Protein AF-V6JSW1-F1 (afdb_monomer)

Sequence (149 aa):
MPELQFFLLVGFAVLLGALVQSCVGLGQGMVAAPVVIVVEPSLMPGGLLVANALMAMLTVTTDWRHIDWRGLGWALPARVVGSVGGAWVVAVMDPEPLGAAVGVMVLLAVAASLWGDVRVAIRPGTLVTAGTLSGVTGTATTIGGPPMA

Radius of gyration: 15.98 Å; Cα contacts (8 Å, |Δi|>4): 161; chains: 1; bounding box: 42×34×38 Å

Solvent-accessible surface area (backbone atoms only — not comparable to full-atom values): 7929 Å² total; per-residue (Å²): 128,85,53,72,66,54,55,53,52,51,50,47,32,44,50,52,4,47,56,44,20,76,76,72,69,50,16,44,40,73,44,20,43,67,51,38,55,74,75,48,48,86,47,59,46,61,58,56,46,52,52,51,50,52,50,51,52,50,50,46,72,76,45,53,89,77,56,60,60,73,60,44,66,39,19,48,60,27,19,52,55,15,27,52,52,13,48,50,49,59,74,73,47,57,71,68,65,47,51,50,53,51,51,52,51,50,51,51,51,51,56,56,63,71,57,72,81,81,78,74,70,94,42,66,69,49,33,30,55,17,16,23,51,18,13,22,49,17,43,60,66,43,32,74,35,67,65,69,106

Mean predicted aligned error: 5.72 Å

pLDDT: mean 85.91, std 9.37, range [52.03, 95.75]

Secondary structure (DSSP, 8-state):
---HHHHHHHHHHHHHHHHHHHHHS-HIIIIIHHHHHHH-GGGTTHHHHHHHHHHHHHHHHHHGGG--HHHHHHHHHHHHHHHHHHHHHHHHS-HHHHHHHHHHHHHHHHHHHHS--------HHHHHHHHHHHHHHHHHHSSPPGGG-

Foldseek 3Di:
DDDPVLCVQLVVQLVQLLVVCVVPVWRCLVGNVVSCCVRPVVCPPPVLVVSVVVSVVVCCVVPVVVDPVVLCVLQVVLLVQLLVVLVVCVVPDDPVVLVVVLVVVVVVLVVVVVVPDPPDDSDSVQSSVLNNQQNNNCNSSVTRDPSND

Structure (mmCIF, N/CA/C/O backbone):
data_AF-V6JSW1-F1
#
_entry.id   AF-V6JSW1-F1
#
loop_
_atom_site.group_PDB
_atom_site.id
_atom_site.type_symbol
_atom_site.label_atom_id
_atom_site.label_alt_id
_atom_site.label_comp_id
_atom_site.label_asym_id
_atom_site.label_entity_id
_atom_site.label_seq_id
_atom_site.pdbx_PDB_ins_code
_atom_site.Cartn_x
_atom_site.Cartn_y
_atom_site.Cartn_z
_atom_site.occupancy
_atom_site.B_iso_or_equiv
_atom_site.auth_seq_id
_atom_site.auth_comp_id
_atom_site.auth_asym_id
_atom_site.auth_atom_id
_atom_site.pdbx_PDB_model_num
ATOM 1 N N . MET A 1 1 ? -17.382 -8.791 22.053 1.00 52.03 1 MET A N 1
ATOM 2 C CA . MET A 1 1 ? -17.722 -9.345 20.725 1.00 52.03 1 MET A CA 1
ATOM 3 C C . MET A 1 1 ? -18.021 -8.155 19.836 1.00 52.03 1 MET A C 1
ATOM 5 O O . MET A 1 1 ? -18.812 -7.336 20.291 1.00 52.03 1 MET A O 1
ATOM 9 N N . PRO A 1 2 ? -17.376 -7.991 18.670 1.00 71.50 2 PRO A N 1
ATOM 10 C CA . PRO A 1 2 ? -17.703 -6.879 17.783 1.00 71.50 2 PRO A CA 1
ATOM 11 C C . PRO A 1 2 ? -19.177 -6.980 17.381 1.00 71.50 2 PRO A C 1
ATOM 13 O O . PRO A 1 2 ? -19.677 -8.083 17.147 1.00 71.50 2 PRO A O 1
ATOM 16 N N . GLU A 1 3 ? -19.882 -5.853 17.347 1.00 86.00 3 GLU A N 1
ATOM 17 C CA . GLU A 1 3 ? -21.295 -5.835 16.973 1.00 86.00 3 GLU A CA 1
ATOM 18 C C . GLU A 1 3 ? -21.469 -6.218 15.496 1.00 86.00 3 GLU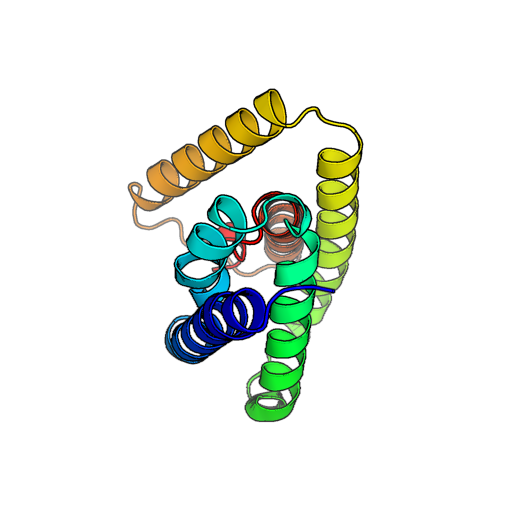 A C 1
ATOM 20 O O . GLU A 1 3 ? -20.609 -5.948 14.662 1.00 86.00 3 GLU A O 1
ATOM 25 N N . LEU A 1 4 ? -22.597 -6.831 15.129 1.00 86.75 4 LEU A N 1
ATOM 26 C CA . LEU A 1 4 ? -22.868 -7.223 13.736 1.00 86.75 4 LEU A CA 1
ATOM 27 C C . LEU A 1 4 ? -22.734 -6.037 12.761 1.00 86.75 4 LEU A C 1
ATOM 29 O O . LEU A 1 4 ? -22.258 -6.196 11.639 1.00 86.75 4 LEU A O 1
ATOM 33 N N . GLN A 1 5 ? -23.111 -4.841 13.215 1.00 86.94 5 GLN A N 1
ATOM 34 C CA . GLN A 1 5 ? -23.004 -3.596 12.454 1.00 86.94 5 GLN A CA 1
ATOM 35 C C . GLN A 1 5 ? -21.558 -3.272 12.067 1.00 86.94 5 GLN A C 1
ATOM 37 O O . GLN A 1 5 ? -21.313 -2.840 10.942 1.00 86.94 5 GLN A O 1
ATOM 42 N N . PHE A 1 6 ? -20.602 -3.547 12.959 1.00 88.56 6 PHE A N 1
ATOM 43 C CA . PHE A 1 6 ? -19.180 -3.355 12.698 1.00 88.56 6 PHE A CA 1
ATOM 44 C C . PHE A 1 6 ? -18.716 -4.217 11.517 1.00 88.56 6 PHE A C 1
ATOM 46 O O . PHE A 1 6 ? -18.121 -3.706 10.567 1.00 88.56 6 PHE A O 1
ATOM 53 N N . PHE A 1 7 ? -19.048 -5.513 11.533 1.00 87.50 7 PHE A N 1
ATOM 54 C CA . PHE A 1 7 ? -18.676 -6.434 10.455 1.00 87.50 7 PHE A CA 1
ATOM 55 C C . PHE A 1 7 ? -19.322 -6.066 9.124 1.00 87.50 7 PHE A C 1
ATOM 57 O O . PHE A 1 7 ? -18.662 -6.141 8.089 1.00 87.50 7 PHE A O 1
ATOM 64 N N . LEU A 1 8 ? -20.592 -5.655 9.143 1.00 92.25 8 LEU A N 1
ATOM 65 C CA . LEU A 1 8 ? -21.289 -5.233 7.932 1.00 92.25 8 LEU A CA 1
ATOM 66 C C . LEU A 1 8 ? -20.649 -3.979 7.338 1.00 92.25 8 LEU A C 1
ATOM 68 O O . LEU A 1 8 ? -20.371 -3.955 6.144 1.00 92.25 8 LEU A O 1
ATOM 72 N N . LEU A 1 9 ? -20.371 -2.964 8.155 1.00 93.06 9 LEU A N 1
ATOM 73 C CA . LEU A 1 9 ? -19.842 -1.691 7.676 1.00 93.06 9 LEU A CA 1
ATOM 74 C C . LEU A 1 9 ? -18.388 -1.812 7.195 1.00 93.06 9 LEU A C 1
ATOM 76 O O . LEU A 1 9 ? -18.083 -1.453 6.056 1.00 93.06 9 LEU A O 1
ATOM 80 N N . VAL A 1 10 ? -17.496 -2.355 8.029 1.00 92.88 10 VAL A N 1
ATOM 81 C CA . VAL A 1 10 ? -16.075 -2.518 7.679 1.00 92.88 10 VAL A CA 1
ATOM 82 C C . VAL A 1 10 ? -15.905 -3.556 6.576 1.00 92.88 10 VAL A C 1
ATOM 84 O O . VAL A 1 10 ? -15.174 -3.316 5.618 1.00 92.88 10 VAL A O 1
ATOM 87 N N . GLY A 1 11 ? -16.613 -4.685 6.661 1.00 92.75 11 GLY A N 1
ATOM 88 C CA . GLY A 1 11 ? -16.569 -5.724 5.635 1.00 92.75 11 GLY A CA 1
ATOM 89 C C . GLY A 1 11 ? -17.045 -5.213 4.278 1.00 92.75 11 GLY A C 1
ATOM 90 O O . GLY A 1 11 ? -16.402 -5.479 3.264 1.00 92.75 11 GLY A O 1
ATOM 91 N N . PHE A 1 12 ? -18.115 -4.414 4.250 1.00 95.44 12 PHE A N 1
ATOM 92 C CA . PHE A 1 12 ? -18.591 -3.790 3.017 1.00 95.44 12 PHE A CA 1
ATOM 93 C C . PHE A 1 12 ? -17.601 -2.756 2.465 1.00 95.44 12 PHE A C 1
ATOM 95 O O . PHE A 1 12 ? -17.345 -2.746 1.263 1.00 95.44 12 PHE A O 1
ATOM 102 N N . ALA A 1 13 ? -16.984 -1.934 3.319 1.00 95.00 13 ALA A N 1
ATOM 103 C CA . ALA A 1 13 ? -15.962 -0.977 2.890 1.00 95.00 13 ALA A CA 1
ATOM 104 C C . ALA A 1 13 ? -14.718 -1.673 2.309 1.00 95.00 13 ALA A C 1
ATOM 106 O O . ALA A 1 13 ? -14.219 -1.267 1.258 1.00 95.00 13 ALA A O 1
ATOM 107 N N . VAL A 1 14 ? -14.253 -2.755 2.943 1.00 94.81 14 VAL A N 1
ATOM 108 C CA . VAL A 1 14 ? -13.152 -3.592 2.437 1.00 94.81 14 VAL A CA 1
ATOM 109 C C . VAL A 1 14 ? -13.538 -4.266 1.121 1.00 94.81 14 VAL A C 1
ATOM 111 O O . VAL A 1 14 ? -12.727 -4.284 0.197 1.00 94.81 14 VAL A O 1
ATOM 114 N N . LEU A 1 15 ? -14.770 -4.765 0.991 1.00 95.00 15 LEU A N 1
ATOM 115 C CA . LEU A 1 15 ? -15.276 -5.351 -0.252 1.00 95.00 15 LEU A CA 1
ATOM 116 C C . LEU A 1 15 ? -15.291 -4.323 -1.392 1.00 95.00 15 LEU A C 1
ATOM 118 O O . LEU A 1 15 ? -14.758 -4.591 -2.467 1.00 95.00 15 LEU A O 1
ATOM 122 N N . LEU A 1 16 ? -15.852 -3.134 -1.159 1.00 95.75 16 LEU A N 1
ATOM 123 C CA . LEU A 1 16 ? -15.851 -2.055 -2.148 1.00 95.75 16 LEU A CA 1
ATOM 124 C C . LEU A 1 16 ? -14.427 -1.616 -2.500 1.00 95.75 16 LEU A C 1
ATOM 126 O O . LEU A 1 16 ? -14.109 -1.453 -3.677 1.00 95.75 16 LEU A O 1
ATOM 130 N N . GLY A 1 17 ? -13.553 -1.481 -1.502 1.00 93.81 17 GLY A N 1
ATOM 131 C CA . GLY A 1 17 ? -12.142 -1.186 -1.722 1.00 93.81 17 GLY A CA 1
ATOM 132 C C . GLY A 1 17 ? -11.455 -2.243 -2.582 1.00 93.81 17 GLY A C 1
ATOM 133 O O . GLY A 1 17 ? -10.662 -1.893 -3.450 1.00 93.81 17 GLY A O 1
ATOM 134 N N . ALA A 1 18 ? -11.788 -3.523 -2.406 1.00 93.38 18 ALA A N 1
ATOM 135 C CA . ALA A 1 18 ? -11.236 -4.616 -3.200 1.00 93.38 18 ALA A CA 1
ATOM 136 C C . ALA A 1 18 ? -11.724 -4.547 -4.651 1.00 93.38 18 ALA A C 1
ATOM 138 O O . ALA A 1 18 ? -10.910 -4.649 -5.564 1.00 93.38 18 ALA A O 1
ATOM 139 N N . LEU A 1 19 ? -13.017 -4.281 -4.865 1.00 93.88 19 LEU A N 1
ATOM 140 C CA . LEU A 1 19 ? -13.588 -4.090 -6.201 1.00 93.88 19 LEU A CA 1
ATOM 141 C C . LEU A 1 19 ? -12.921 -2.920 -6.938 1.00 93.88 19 LEU A C 1
ATOM 143 O O . LEU A 1 19 ? -12.486 -3.071 -8.077 1.00 93.88 19 LEU A O 1
ATOM 147 N N . VAL A 1 20 ? -12.775 -1.769 -6.275 1.00 91.44 20 VAL A N 1
ATOM 148 C CA . VAL A 1 20 ? -12.083 -0.605 -6.855 1.00 91.44 20 VAL A CA 1
ATOM 149 C C . VAL A 1 20 ? -10.607 -0.918 -7.112 1.00 91.44 20 VAL A C 1
ATOM 151 O O . VAL A 1 20 ? -10.056 -0.516 -8.136 1.00 91.44 20 VAL A O 1
ATOM 154 N N . GLN A 1 21 ? -9.962 -1.673 -6.221 1.00 91.06 21 GLN A N 1
ATOM 155 C CA . GLN A 1 21 ? -8.570 -2.086 -6.380 1.00 91.06 21 GLN A CA 1
ATOM 156 C C . GLN A 1 21 ? -8.368 -3.014 -7.572 1.00 91.06 21 GLN A C 1
ATOM 158 O O . GLN A 1 21 ? -7.379 -2.855 -8.276 1.00 91.06 21 GLN A O 1
ATOM 163 N N . SER A 1 22 ? -9.301 -3.921 -7.852 1.00 88.62 22 SER A N 1
ATOM 164 C CA . SER A 1 22 ? -9.246 -4.755 -9.056 1.00 88.62 22 SER A CA 1
ATOM 165 C C . SER A 1 22 ? -9.358 -3.945 -10.350 1.00 88.62 22 SER A C 1
ATOM 167 O O . SER A 1 22 ? -8.815 -4.362 -11.367 1.00 88.62 22 SER A O 1
ATOM 169 N N . CYS A 1 23 ? -10.022 -2.786 -10.321 1.00 88.06 23 CYS A N 1
ATOM 170 C CA . CYS A 1 23 ? -10.181 -1.926 -11.496 1.00 88.06 23 CYS A CA 1
ATOM 171 C C . C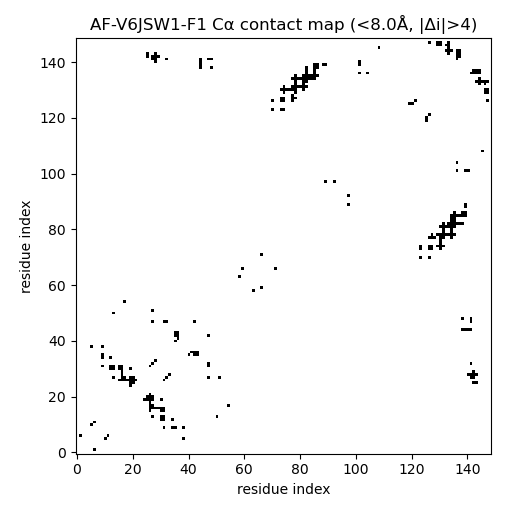YS A 1 23 ? -9.031 -0.921 -11.683 1.00 88.06 23 CYS A C 1
ATOM 173 O O . CYS A 1 23 ? -8.638 -0.656 -12.816 1.00 88.06 23 CYS A O 1
ATOM 175 N N . VAL A 1 24 ? -8.525 -0.324 -10.594 1.00 84.25 24 VAL A N 1
ATOM 176 C CA . VAL A 1 24 ? -7.612 0.845 -10.637 1.00 84.25 24 VAL A CA 1
ATOM 177 C C . VAL A 1 24 ? -6.287 0.603 -9.890 1.00 84.25 24 VAL A C 1
ATOM 179 O O . VAL A 1 24 ? -5.360 1.397 -9.987 1.00 84.25 24 VAL A O 1
ATOM 182 N N . GLY A 1 25 ? -6.166 -0.486 -9.126 1.00 80.31 25 GLY A N 1
ATOM 183 C CA . GLY A 1 25 ? -4.935 -0.887 -8.427 1.00 80.31 25 GLY A CA 1
ATOM 184 C C . GLY A 1 25 ? -4.743 -0.333 -7.006 1.00 80.31 25 GLY A C 1
ATOM 185 O O . GLY A 1 25 ? -3.884 -0.834 -6.284 1.00 80.31 25 GLY A O 1
ATOM 186 N N . LEU A 1 26 ? -5.542 0.651 -6.561 1.00 80.88 26 LEU A N 1
ATOM 187 C CA . LEU A 1 26 ? -5.306 1.412 -5.311 1.00 80.88 26 LEU A CA 1
ATOM 188 C C . LEU A 1 26 ? -6.534 1.507 -4.370 1.00 80.88 26 LEU A C 1
ATOM 190 O O . LEU A 1 26 ? -6.595 2.358 -3.483 1.00 80.88 26 LEU A O 1
ATOM 194 N N . GLY A 1 27 ? -7.541 0.652 -4.555 1.00 84.69 27 GLY A N 1
ATOM 195 C CA . GLY A 1 27 ? -8.869 0.823 -3.950 1.00 84.69 27 GLY A CA 1
ATOM 196 C C . GLY A 1 27 ? -8.965 0.664 -2.427 1.00 84.69 27 GLY A C 1
ATOM 197 O O . GLY A 1 27 ? -9.751 1.386 -1.812 1.00 84.69 27 GLY A O 1
ATOM 198 N N . GLN A 1 28 ? -8.168 -0.198 -1.779 1.00 89.94 28 GLN A N 1
ATOM 199 C CA . GLN A 1 28 ? -8.207 -0.345 -0.310 1.00 89.94 28 GLN A CA 1
ATOM 200 C C . GLN A 1 28 ? -7.843 0.964 0.407 1.00 89.94 28 GLN A C 1
ATOM 202 O O . GLN A 1 28 ? -8.513 1.359 1.361 1.00 89.94 28 GLN A O 1
ATOM 207 N N . GLY A 1 29 ? -6.828 1.673 -0.095 1.00 86.25 29 GLY A N 1
ATOM 208 C CA . GLY A 1 29 ? -6.397 2.958 0.456 1.00 86.25 29 GLY A CA 1
ATOM 209 C C . GLY A 1 29 ? -7.395 4.094 0.215 1.00 86.25 29 GLY A C 1
ATOM 210 O O . GLY A 1 29 ? -7.529 4.980 1.050 1.00 86.25 29 GLY A O 1
ATOM 211 N N . MET A 1 30 ? -8.123 4.062 -0.905 1.00 85.06 30 MET A N 1
ATOM 212 C CA . MET A 1 30 ? -9.089 5.110 -1.261 1.00 85.06 30 MET A CA 1
ATOM 213 C C . MET A 1 30 ? -10.457 4.927 -0.595 1.00 85.06 30 MET A C 1
ATOM 215 O O . MET A 1 30 ? -11.137 5.913 -0.326 1.00 85.06 30 MET A O 1
ATOM 219 N N . VAL A 1 31 ? -10.877 3.679 -0.360 1.00 91.31 31 VAL A N 1
ATOM 220 C CA . VAL A 1 31 ? -12.246 3.357 0.077 1.00 91.31 31 VAL A CA 1
ATOM 221 C C . VAL A 1 31 ? -12.278 2.778 1.486 1.00 91.31 31 VAL A C 1
ATOM 223 O O . VAL A 1 31 ? -13.000 3.282 2.342 1.00 91.31 31 VAL A O 1
ATOM 226 N N . ALA A 1 32 ? -11.506 1.722 1.748 1.00 92.19 32 ALA A N 1
ATOM 227 C CA . ALA A 1 32 ? -11.584 1.003 3.016 1.00 92.19 32 ALA A CA 1
ATOM 228 C C . ALA A 1 32 ? -10.878 1.765 4.148 1.00 92.19 32 ALA A C 1
ATOM 230 O O . ALA A 1 32 ? -11.391 1.820 5.265 1.00 92.19 32 ALA A O 1
ATOM 231 N N . ALA A 1 33 ? -9.741 2.405 3.857 1.00 90.31 33 ALA A N 1
ATOM 232 C CA . ALA A 1 33 ? -8.971 3.138 4.858 1.00 90.31 33 ALA A CA 1
ATOM 233 C C . ALA A 1 33 ? -9.755 4.271 5.556 1.00 90.31 33 ALA A C 1
ATOM 235 O O . ALA A 1 33 ? -9.830 4.248 6.786 1.00 90.31 33 ALA A O 1
ATOM 236 N N . PRO A 1 34 ? -10.428 5.200 4.852 1.00 89.31 34 PRO A N 1
ATOM 237 C CA . PRO A 1 34 ? -11.212 6.251 5.507 1.00 89.31 34 PRO A CA 1
ATOM 238 C C . PRO A 1 34 ? -12.321 5.724 6.428 1.00 89.31 34 PRO A C 1
ATOM 240 O O . PRO A 1 34 ? -12.626 6.342 7.443 1.00 89.31 34 PRO A O 1
ATOM 243 N N . VAL A 1 35 ? -12.920 4.576 6.101 1.00 92.62 35 VAL A N 1
ATOM 244 C CA . VAL A 1 35 ? -13.965 3.972 6.938 1.00 92.62 35 VAL A CA 1
ATOM 245 C C . VAL A 1 35 ? -13.353 3.334 8.183 1.00 92.62 35 VAL A C 1
ATOM 247 O O . VAL A 1 35 ? -13.811 3.587 9.294 1.00 92.62 35 VAL A O 1
ATOM 250 N N . VAL A 1 36 ? -12.293 2.539 8.016 1.00 91.50 36 VAL A N 1
ATOM 251 C CA . VAL A 1 36 ? -11.654 1.821 9.129 1.00 91.50 36 VAL A CA 1
ATOM 252 C C . VAL A 1 36 ? -11.048 2.788 10.148 1.00 91.50 36 VAL A C 1
ATOM 254 O O . VAL A 1 36 ? -11.218 2.563 11.340 1.00 91.50 36 VAL A O 1
ATOM 257 N N . ILE A 1 37 ? -10.414 3.887 9.714 1.00 88.94 37 ILE A N 1
ATOM 258 C CA . ILE A 1 37 ? -9.792 4.851 10.641 1.00 88.94 37 ILE A CA 1
ATOM 259 C C . ILE A 1 37 ? -10.831 5.566 11.515 1.00 88.94 37 ILE A C 1
ATOM 261 O O . ILE A 1 37 ? -10.537 5.899 12.656 1.00 88.94 37 ILE A O 1
ATOM 265 N N . VAL A 1 38 ? -12.047 5.793 11.003 1.00 89.50 38 VAL A N 1
ATOM 266 C CA . VAL A 1 38 ? -13.130 6.450 11.754 1.00 89.50 38 VAL A CA 1
ATOM 267 C C . VAL A 1 38 ? -13.819 5.476 12.707 1.00 89.50 38 VAL A C 1
ATOM 269 O O . VAL A 1 38 ? -14.222 5.866 13.799 1.00 89.50 38 VAL A O 1
ATOM 272 N N . VAL A 1 39 ? -13.982 4.221 12.287 1.00 91.38 39 VAL A N 1
ATOM 273 C CA . VAL A 1 39 ? -14.789 3.230 13.011 1.00 91.38 39 VAL A CA 1
ATOM 274 C C . VAL A 1 39 ? -13.971 2.501 14.068 1.00 91.38 39 VAL A C 1
ATOM 276 O O . VAL A 1 39 ? -14.431 2.351 15.193 1.00 91.38 39 VAL A O 1
ATOM 279 N N . GLU A 1 40 ? -12.778 2.031 13.705 1.00 89.44 40 GLU A N 1
ATOM 280 C CA . GLU A 1 40 ? -11.894 1.278 14.594 1.00 89.44 40 GLU A CA 1
ATOM 281 C C . GLU A 1 40 ? -10.425 1.528 14.200 1.00 89.44 40 GLU A C 1
ATOM 283 O O . GLU A 1 40 ? -9.802 0.710 13.509 1.00 89.44 40 GLU A O 1
ATOM 288 N N . PRO A 1 41 ? -9.851 2.670 14.627 1.00 85.88 41 PRO A N 1
ATOM 289 C CA . PRO A 1 41 ? -8.478 3.039 14.297 1.00 85.88 41 PRO A CA 1
ATOM 290 C C . PRO A 1 41 ? -7.443 2.006 14.762 1.00 85.88 41 PRO A C 1
ATOM 292 O O . PRO A 1 41 ? -6.374 1.912 14.163 1.00 85.88 41 PRO A O 1
ATOM 295 N N . SER A 1 42 ? -7.755 1.201 15.788 1.00 87.12 42 SER A N 1
ATOM 296 C CA . SER A 1 42 ? -6.847 0.171 16.313 1.00 87.12 42 SER A CA 1
ATOM 297 C C . SER A 1 42 ? -6.521 -0.939 15.306 1.00 87.12 42 SER A C 1
ATOM 299 O O . SER A 1 42 ? -5.521 -1.641 15.461 1.00 87.12 42 SER A O 1
ATOM 301 N N . LEU A 1 43 ? -7.323 -1.087 14.245 1.00 87.50 43 LEU A N 1
ATOM 302 C CA . LEU A 1 43 ? -7.056 -2.033 13.160 1.00 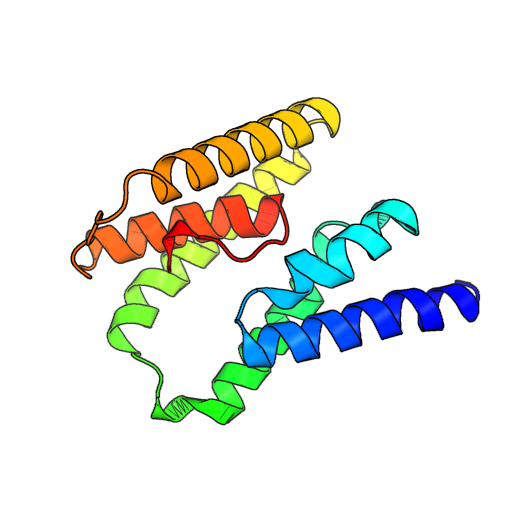87.50 43 LEU A CA 1
ATOM 303 C C . LEU A 1 43 ? -6.031 -1.522 12.147 1.00 87.50 43 LEU A C 1
ATOM 305 O O . LEU A 1 43 ? -5.573 -2.300 11.304 1.00 87.50 43 LEU A O 1
ATOM 309 N N . MET A 1 44 ? -5.669 -0.241 12.187 1.00 86.44 44 MET A N 1
ATOM 310 C CA . MET A 1 44 ? -4.712 0.330 11.251 1.00 86.44 44 MET A CA 1
ATOM 311 C C . MET A 1 44 ? -3.262 0.228 11.732 1.00 86.44 44 MET A C 1
ATOM 313 O O . MET A 1 44 ? -2.995 0.351 12.924 1.00 86.44 44 MET A O 1
ATOM 317 N N . PRO A 1 45 ? -2.300 0.054 10.806 1.00 86.81 45 PRO A N 1
ATOM 318 C CA . PRO A 1 45 ? -2.477 -0.289 9.384 1.00 86.81 45 PRO A CA 1
ATOM 319 C C . PRO A 1 45 ? -2.722 -1.797 9.152 1.00 86.81 45 PRO A C 1
ATOM 321 O O . PRO A 1 45 ? -3.084 -2.222 8.053 1.00 86.81 45 PRO A O 1
ATOM 324 N N . GLY A 1 46 ? -2.520 -2.623 10.185 1.00 89.31 46 GLY A N 1
ATOM 325 C CA . GLY A 1 46 ? -2.384 -4.079 10.080 1.00 89.31 46 GLY A CA 1
ATOM 326 C C . GLY A 1 46 ? -3.540 -4.800 9.380 1.00 89.31 46 GLY A C 1
ATOM 327 O O . GLY A 1 46 ? -3.298 -5.617 8.491 1.00 89.31 46 GLY A O 1
ATOM 328 N N . GLY A 1 47 ? -4.790 -4.487 9.724 1.00 90.81 47 GLY A N 1
ATOM 329 C CA . GLY A 1 47 ? -5.965 -5.158 9.159 1.00 90.81 47 GLY A CA 1
ATOM 330 C C . GLY A 1 47 ? -6.079 -4.977 7.644 1.00 90.81 47 GLY A C 1
ATOM 331 O O . GLY A 1 47 ? -6.329 -5.933 6.908 1.00 90.81 47 GLY A O 1
ATOM 332 N N . LEU A 1 48 ? -5.815 -3.767 7.154 1.00 91.88 48 LEU A N 1
ATOM 333 C CA . LEU A 1 48 ? -5.843 -3.491 5.721 1.00 91.88 48 LEU A CA 1
ATOM 334 C C . LEU A 1 48 ? -4.590 -3.989 4.993 1.00 91.88 48 LEU A C 1
ATOM 336 O O . LEU A 1 48 ? -4.677 -4.343 3.818 1.00 91.88 48 LEU A O 1
ATOM 340 N N . LEU A 1 49 ? -3.439 -4.089 5.667 1.00 91.38 49 LEU A N 1
ATOM 341 C CA . LEU A 1 49 ? -2.260 -4.753 5.099 1.00 91.38 49 LEU A CA 1
ATOM 342 C C . LEU A 1 49 ? -2.526 -6.235 4.825 1.00 91.38 49 LEU A C 1
ATOM 344 O O . LEU A 1 49 ? -2.133 -6.735 3.770 1.00 91.38 49 LEU A O 1
ATOM 348 N N . VAL A 1 50 ? -3.247 -6.917 5.719 1.00 92.62 50 VAL A N 1
ATOM 349 C CA . VAL A 1 50 ? -3.688 -8.301 5.493 1.00 92.62 50 VAL A CA 1
ATOM 350 C C . VAL A 1 50 ? -4.629 -8.377 4.290 1.00 92.62 50 VAL A C 1
ATOM 352 O O . VAL A 1 50 ? -4.413 -9.203 3.404 1.00 92.62 50 VAL A O 1
ATOM 355 N N . ALA A 1 51 ? -5.623 -7.486 4.199 1.00 92.56 51 ALA A N 1
ATOM 356 C CA . ALA A 1 51 ? -6.528 -7.435 3.047 1.00 92.56 51 ALA A CA 1
ATOM 357 C C . ALA A 1 51 ? -5.774 -7.189 1.724 1.00 92.56 51 ALA A C 1
ATOM 359 O O . ALA A 1 51 ? -6.014 -7.874 0.729 1.00 92.56 51 ALA A O 1
ATOM 360 N N . ASN A 1 52 ? -4.804 -6.272 1.722 1.00 91.31 52 ASN A N 1
ATOM 361 C CA . ASN A 1 52 ? -3.943 -6.004 0.570 1.00 91.31 52 ASN A CA 1
ATOM 362 C C . ASN A 1 52 ? -3.075 -7.208 0.185 1.00 91.31 52 ASN A C 1
ATOM 364 O O . ASN A 1 52 ? -2.911 -7.481 -1.003 1.00 91.31 52 ASN A O 1
ATOM 368 N N . ALA A 1 53 ? -2.533 -7.939 1.160 1.00 90.94 53 ALA A N 1
ATOM 369 C CA . ALA A 1 53 ? -1.753 -9.145 0.902 1.00 90.94 53 ALA A CA 1
ATOM 370 C C . ALA A 1 53 ? -2.615 -10.250 0.273 1.00 90.94 53 ALA A C 1
ATOM 372 O O . ALA A 1 53 ? -2.191 -10.884 -0.693 1.00 90.94 53 ALA A O 1
ATOM 373 N N . LEU A 1 54 ? -3.844 -10.436 0.769 1.00 93.19 54 LEU A N 1
ATOM 374 C CA . LEU A 1 54 ? -4.815 -11.360 0.177 1.00 93.19 54 LEU A CA 1
ATOM 375 C C . LEU A 1 54 ? -5.138 -10.970 -1.270 1.00 93.19 54 LEU A C 1
ATOM 377 O O . LEU A 1 54 ? -5.063 -11.818 -2.156 1.00 93.19 54 LEU A O 1
ATOM 381 N N . MET A 1 55 ? -5.413 -9.688 -1.524 1.00 91.62 55 MET A N 1
ATOM 382 C CA . MET A 1 55 ? -5.648 -9.182 -2.880 1.00 91.62 55 MET A CA 1
ATOM 383 C C . MET A 1 55 ? -4.449 -9.421 -3.800 1.00 91.62 55 MET A C 1
ATOM 385 O O . MET A 1 55 ? -4.630 -9.900 -4.914 1.00 91.62 55 MET A O 1
ATOM 389 N N . ALA A 1 56 ? -3.226 -9.159 -3.333 1.00 89.94 56 ALA A N 1
ATOM 390 C CA . ALA A 1 56 ? -2.019 -9.402 -4.119 1.00 89.94 56 ALA A CA 1
ATOM 391 C C . ALA A 1 56 ? -1.847 -10.888 -4.469 1.00 89.94 56 ALA A C 1
ATOM 393 O O . ALA A 1 56 ? -1.507 -11.208 -5.606 1.00 89.94 56 ALA A O 1
ATOM 394 N N . MET A 1 57 ? -2.118 -11.801 -3.529 1.00 92.56 57 MET A N 1
ATOM 395 C CA . MET A 1 57 ? -2.083 -13.241 -3.804 1.00 92.56 57 MET A CA 1
ATOM 396 C C . MET A 1 57 ? -3.137 -13.646 -4.836 1.00 92.56 57 MET A C 1
ATOM 398 O O . MET A 1 57 ? -2.813 -14.389 -5.762 1.00 92.56 57 MET A O 1
ATOM 402 N N . LEU A 1 58 ? -4.362 -13.122 -4.723 1.00 92.44 58 LEU A N 1
ATOM 403 C CA . LEU A 1 58 ? -5.416 -13.361 -5.709 1.00 92.44 58 LEU A CA 1
ATOM 404 C C . LEU A 1 58 ? -4.982 -12.885 -7.099 1.00 92.44 58 LEU A C 1
ATOM 406 O O . LEU A 1 58 ? -4.992 -13.695 -8.023 1.00 92.44 58 LEU A O 1
ATOM 410 N N . THR A 1 59 ? -4.495 -11.647 -7.228 1.00 90.62 59 THR A N 1
ATOM 411 C CA . THR A 1 59 ? -3.981 -11.102 -8.497 1.00 90.62 59 THR A CA 1
ATOM 412 C C . THR A 1 59 ? -2.847 -11.947 -9.071 1.00 90.62 59 THR A C 1
ATOM 414 O O . THR A 1 59 ? -2.824 -12.220 -10.268 1.00 90.62 59 THR A O 1
ATOM 417 N N . VAL A 1 60 ? -1.916 -12.418 -8.234 1.00 92.25 60 VAL A N 1
ATOM 418 C CA . VAL A 1 60 ? -0.855 -13.317 -8.705 1.00 92.25 60 VAL A CA 1
ATOM 419 C C . VAL A 1 60 ? -1.456 -14.606 -9.252 1.00 92.25 60 VAL A C 1
ATOM 421 O O . VAL A 1 60 ? -1.051 -15.041 -10.321 1.00 92.25 60 VAL A O 1
ATOM 424 N N . THR A 1 61 ? -2.435 -15.209 -8.577 1.00 93.50 61 THR A N 1
ATOM 425 C CA . THR A 1 61 ? -3.052 -16.458 -9.056 1.00 93.50 61 THR A CA 1
ATOM 426 C C . THR A 1 61 ? -3.909 -16.293 -10.311 1.00 93.50 61 THR A C 1
ATOM 428 O O . THR A 1 61 ? -3.909 -17.197 -11.150 1.00 93.50 61 THR A O 1
ATOM 431 N N . THR A 1 62 ? -4.606 -15.166 -10.480 1.00 91.56 62 THR A N 1
ATOM 432 C CA . THR A 1 62 ? -5.442 -14.902 -11.662 1.00 91.56 62 THR A CA 1
ATOM 433 C C . THR A 1 62 ? -4.609 -14.500 -12.872 1.00 91.56 62 THR A C 1
ATOM 435 O O . THR A 1 62 ? -4.845 -14.998 -13.972 1.00 91.56 62 THR A O 1
ATOM 438 N N . ASP A 1 63 ? -3.589 -13.666 -12.664 1.00 91.44 63 ASP A N 1
ATOM 439 C CA . ASP A 1 63 ? -2.870 -12.977 -13.739 1.00 91.44 63 ASP A CA 1
ATOM 440 C C . ASP A 1 63 ? -1.403 -13.406 -13.873 1.00 91.44 63 ASP A C 1
ATOM 442 O O . ASP A 1 63 ? -0.616 -12.729 -14.536 1.00 91.44 63 ASP A O 1
ATOM 446 N N . TRP A 1 64 ? -1.022 -14.562 -13.311 1.00 92.56 64 TRP A N 1
ATOM 447 C CA . TRP A 1 64 ? 0.371 -15.040 -13.254 1.00 92.56 64 TRP A CA 1
ATOM 448 C C . TRP A 1 64 ? 1.127 -15.011 -14.591 1.00 92.56 64 TRP A C 1
ATOM 450 O O . TRP A 1 64 ? 2.345 -14.829 -14.614 1.00 92.56 64 TRP A O 1
ATOM 460 N N . ARG A 1 65 ? 0.420 -15.198 -15.713 1.00 93.38 65 ARG A N 1
ATOM 461 C CA . ARG A 1 65 ? 1.007 -15.206 -17.065 1.00 93.38 65 ARG A CA 1
ATOM 462 C C . ARG A 1 65 ? 1.460 -13.828 -17.543 1.00 93.38 65 ARG A C 1
ATOM 464 O O . ARG A 1 65 ? 2.312 -13.760 -18.421 1.00 93.38 65 ARG A O 1
ATOM 471 N N . HIS A 1 66 ? 0.901 -12.759 -16.985 1.00 91.19 66 HIS A N 1
ATOM 472 C CA . HIS A 1 66 ? 1.203 -11.375 -17.356 1.00 91.19 66 HIS A CA 1
ATOM 473 C C . HIS A 1 66 ? 2.235 -10.726 -16.422 1.00 91.19 66 HIS A C 1
ATOM 475 O O . HIS A 1 66 ? 2.574 -9.557 -16.591 1.00 91.19 66 HIS A O 1
ATOM 481 N N . ILE A 1 67 ? 2.746 -11.470 -15.437 1.00 90.38 67 ILE A N 1
ATOM 482 C CA . ILE A 1 67 ? 3.721 -10.966 -14.470 1.00 90.38 67 ILE A CA 1
ATOM 483 C C . ILE A 1 67 ? 5.106 -10.868 -15.119 1.00 90.38 67 ILE A C 1
ATOM 485 O O . ILE A 1 67 ? 5.656 -11.861 -15.599 1.00 90.38 67 ILE A O 1
ATOM 489 N N . ASP A 1 68 ? 5.723 -9.684 -15.050 1.00 91.31 68 ASP A N 1
ATOM 490 C CA . ASP A 1 68 ? 7.162 -9.535 -15.280 1.00 91.31 68 ASP A CA 1
ATOM 491 C C . ASP A 1 68 ? 7.941 -10.061 -14.065 1.00 91.31 68 ASP A C 1
ATOM 493 O O . ASP A 1 68 ? 8.275 -9.335 -13.124 1.00 91.31 68 ASP A O 1
ATOM 497 N N . TRP A 1 69 ? 8.244 -11.357 -14.096 1.00 93.38 69 TRP A N 1
ATOM 498 C CA . TRP A 1 69 ? 8.997 -12.041 -13.046 1.00 93.38 69 TRP A CA 1
ATOM 499 C C . TRP A 1 69 ? 10.398 -11.464 -12.836 1.00 93.38 69 TRP A C 1
ATOM 501 O O . TRP A 1 69 ? 10.923 -11.511 -11.721 1.00 93.38 69 TRP A O 1
ATOM 511 N N . ARG A 1 70 ? 11.013 -10.902 -13.884 1.00 91.25 70 ARG A N 1
ATOM 512 C CA . 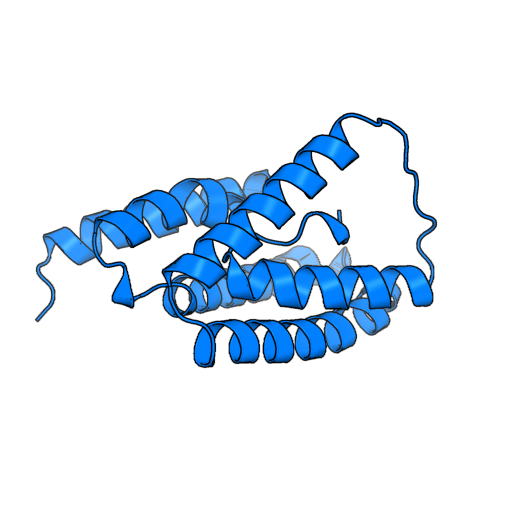ARG A 1 70 ? 12.359 -10.335 -13.792 1.00 91.25 70 ARG A CA 1
ATOM 513 C C . ARG A 1 70 ? 12.324 -9.009 -13.045 1.00 91.25 70 ARG A C 1
ATOM 515 O O . ARG A 1 70 ? 13.155 -8.808 -12.162 1.00 91.25 70 ARG A O 1
ATOM 522 N N . GLY A 1 71 ? 11.368 -8.139 -13.362 1.00 90.25 71 GLY A N 1
ATOM 523 C CA . GLY A 1 71 ? 11.125 -6.913 -12.601 1.00 90.25 71 GLY A CA 1
ATOM 524 C C . GLY A 1 71 ? 10.735 -7.209 -11.150 1.00 90.25 71 GLY A C 1
ATOM 525 O O . GLY A 1 71 ? 11.316 -6.647 -10.215 1.00 90.25 71 GLY A O 1
ATOM 526 N N . LEU A 1 72 ? 9.825 -8.169 -10.954 1.00 90.19 72 LEU A N 1
ATOM 527 C CA . LEU A 1 72 ? 9.357 -8.591 -9.633 1.00 90.19 72 LEU A CA 1
ATOM 528 C C . LEU A 1 72 ? 10.495 -9.125 -8.752 1.00 90.19 72 LEU A C 1
ATOM 530 O O . LEU A 1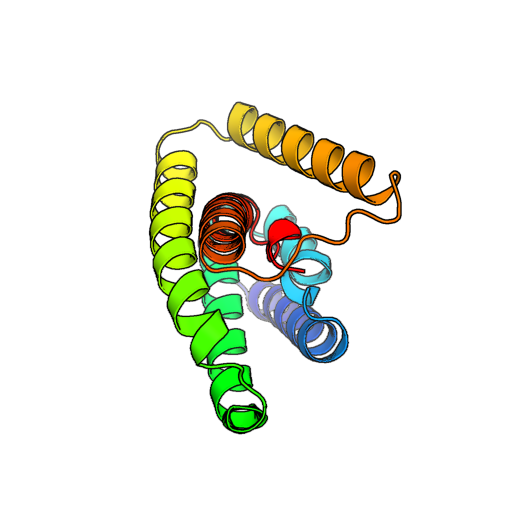 72 ? 10.536 -8.811 -7.564 1.00 90.19 72 LEU A O 1
ATOM 534 N N . GLY A 1 73 ? 11.446 -9.868 -9.323 1.00 93.88 73 GLY A N 1
ATOM 535 C CA . GLY A 1 73 ? 12.606 -10.391 -8.595 1.00 93.88 73 GLY A CA 1
ATOM 536 C C . GLY A 1 73 ? 13.500 -9.310 -7.972 1.00 93.88 73 GLY A C 1
ATOM 537 O O . GLY A 1 73 ? 14.126 -9.565 -6.947 1.00 93.88 73 GLY A O 1
ATOM 538 N N . TRP A 1 74 ? 13.527 -8.098 -8.535 1.00 93.12 74 TRP A N 1
ATOM 539 C CA . TRP A 1 74 ? 14.248 -6.955 -7.956 1.00 93.12 74 TRP A CA 1
ATOM 540 C C . TRP A 1 74 ? 13.378 -6.133 -7.007 1.00 93.12 74 TRP A C 1
ATOM 542 O O . TRP A 1 74 ? 13.844 -5.706 -5.951 1.00 93.12 74 TRP A O 1
ATOM 552 N N . ALA A 1 75 ? 12.114 -5.916 -7.372 1.00 91.06 75 ALA A N 1
ATOM 553 C CA . ALA A 1 75 ? 11.216 -5.056 -6.613 1.00 91.06 75 ALA A CA 1
ATOM 554 C C . ALA A 1 75 ? 10.682 -5.717 -5.335 1.00 91.06 75 ALA A C 1
ATOM 556 O O . ALA A 1 75 ? 10.553 -5.050 -4.311 1.00 91.06 75 ALA A O 1
ATOM 557 N N . LEU A 1 76 ? 10.370 -7.017 -5.366 1.00 92.38 76 LEU A N 1
ATOM 558 C CA . LEU A 1 76 ? 9.724 -7.706 -4.248 1.00 92.38 76 LEU A CA 1
ATOM 559 C C . LEU A 1 76 ? 10.626 -7.802 -3.006 1.00 92.38 76 LEU A C 1
ATOM 561 O O . LEU A 1 76 ? 10.156 -7.415 -1.937 1.00 92.38 76 LEU A O 1
ATOM 565 N N . PRO A 1 77 ? 11.906 -8.226 -3.090 1.00 95.19 77 PRO A N 1
ATOM 566 C CA . PRO A 1 77 ? 12.780 -8.256 -1.916 1.00 95.19 77 PRO A CA 1
ATOM 567 C C . PRO A 1 77 ? 12.991 -6.857 -1.334 1.00 95.19 77 PRO A C 1
ATOM 569 O O . PRO A 1 77 ? 12.914 -6.666 -0.122 1.00 95.19 77 PRO A O 1
ATOM 572 N N . ALA A 1 78 ? 13.181 -5.863 -2.204 1.00 93.19 78 ALA A N 1
ATOM 573 C CA . ALA A 1 78 ? 13.292 -4.465 -1.812 1.00 93.19 78 ALA A CA 1
ATOM 574 C C . ALA A 1 78 ? 12.027 -3.968 -1.096 1.00 93.19 78 ALA A C 1
ATOM 576 O O . ALA A 1 78 ? 12.119 -3.312 -0.059 1.00 93.19 78 ALA A O 1
ATOM 577 N N . ARG A 1 79 ? 10.843 -4.339 -1.597 1.00 92.62 79 ARG A N 1
ATOM 578 C CA . ARG A 1 79 ? 9.558 -4.025 -0.969 1.00 92.62 79 ARG A CA 1
ATOM 579 C C . ARG A 1 79 ? 9.386 -4.708 0.376 1.00 92.62 79 ARG A C 1
ATOM 581 O O . ARG A 1 79 ? 8.934 -4.048 1.298 1.00 92.62 79 ARG A O 1
ATOM 588 N N . VAL A 1 80 ? 9.790 -5.968 0.525 1.00 93.81 80 VAL A N 1
ATOM 589 C CA . VAL A 1 80 ? 9.765 -6.667 1.822 1.00 93.81 80 VAL A CA 1
ATOM 590 C C . VAL A 1 80 ? 10.655 -5.949 2.836 1.00 93.81 80 VAL A C 1
ATOM 592 O O . VAL A 1 80 ? 10.195 -5.639 3.933 1.00 93.81 80 VAL A O 1
ATOM 595 N N . VAL A 1 81 ? 11.893 -5.614 2.461 1.00 94.88 81 VAL A N 1
ATOM 596 C CA . VAL A 1 81 ? 12.816 -4.860 3.329 1.00 94.88 81 VAL A CA 1
ATOM 597 C C . VAL A 1 81 ? 12.227 -3.496 3.696 1.00 94.88 81 VAL A C 1
ATOM 599 O O . VAL A 1 81 ? 12.206 -3.125 4.869 1.00 94.88 81 VAL A O 1
ATOM 602 N N . GLY A 1 82 ? 11.691 -2.772 2.711 1.00 92.44 82 GLY A N 1
ATOM 603 C CA . GLY A 1 82 ? 11.014 -1.499 2.935 1.00 92.44 82 GLY A CA 1
ATOM 604 C C . GLY A 1 82 ? 9.808 -1.634 3.863 1.00 92.44 82 GLY A C 1
ATOM 605 O O . GLY A 1 82 ? 9.645 -0.831 4.772 1.00 92.44 82 GLY A O 1
ATOM 606 N N . SER A 1 83 ? 8.994 -2.674 3.697 1.00 91.81 83 SER A N 1
ATOM 607 C CA . SER A 1 83 ? 7.821 -2.926 4.534 1.00 91.81 83 SER A CA 1
ATOM 608 C C . SER A 1 83 ? 8.185 -3.251 5.975 1.00 91.81 83 SER A C 1
ATOM 610 O O . SER A 1 83 ? 7.487 -2.792 6.875 1.00 91.81 83 SER A O 1
ATOM 612 N N . VAL A 1 84 ? 9.280 -3.977 6.212 1.00 93.69 84 VAL A N 1
ATOM 613 C CA . VAL A 1 84 ? 9.819 -4.178 7.566 1.00 93.69 84 VAL A CA 1
ATOM 614 C C . VAL A 1 84 ? 10.263 -2.841 8.163 1.00 93.69 84 VAL A C 1
ATOM 616 O O . VAL A 1 84 ? 9.913 -2.540 9.301 1.00 93.69 84 VAL A O 1
ATOM 619 N N . GLY A 1 85 ? 10.960 -2.007 7.387 1.00 92.50 85 GLY A N 1
ATOM 620 C CA . GLY A 1 85 ? 11.336 -0.655 7.809 1.00 92.50 85 GLY A CA 1
ATOM 621 C C . GLY A 1 85 ? 10.126 0.229 8.129 1.00 92.50 85 GLY A C 1
ATOM 622 O O . GLY A 1 85 ? 10.098 0.878 9.168 1.00 92.50 85 GLY A O 1
ATOM 623 N N . GLY A 1 86 ? 9.092 0.208 7.286 1.00 89.56 86 GLY A N 1
ATOM 624 C CA . GLY A 1 86 ? 7.842 0.935 7.514 1.00 89.56 86 GLY A CA 1
ATOM 625 C C . GLY A 1 86 ? 7.097 0.445 8.755 1.00 89.56 86 GLY A C 1
ATOM 626 O O . GLY A 1 86 ? 6.648 1.258 9.554 1.00 89.56 86 GLY A O 1
ATOM 627 N N . ALA A 1 87 ? 7.025 -0.873 8.965 1.00 90.75 87 ALA A N 1
ATOM 628 C CA . ALA A 1 87 ? 6.426 -1.450 10.168 1.00 90.75 87 ALA A CA 1
ATOM 629 C C . ALA A 1 87 ? 7.199 -1.047 11.431 1.00 90.75 87 ALA A C 1
ATOM 631 O O . ALA A 1 87 ? 6.589 -0.731 12.448 1.00 90.75 87 ALA A O 1
ATOM 632 N N . TRP A 1 88 ? 8.532 -1.010 11.358 1.00 91.94 88 TRP A N 1
ATOM 633 C CA . TRP A 1 88 ? 9.374 -0.551 12.459 1.00 91.94 88 TRP A CA 1
ATOM 634 C C . TRP A 1 88 ? 9.147 0.930 12.782 1.00 91.94 88 TRP A C 1
ATOM 636 O O . TRP A 1 88 ? 8.994 1.278 13.948 1.00 91.94 88 TRP A O 1
ATOM 646 N N . VAL A 1 89 ? 9.040 1.788 11.762 1.00 88.44 89 VAL A N 1
ATOM 647 C CA . VAL A 1 89 ? 8.697 3.210 11.938 1.00 88.44 89 VAL A CA 1
ATOM 648 C C . VAL A 1 89 ? 7.341 3.361 12.631 1.00 88.44 89 VAL A C 1
ATOM 650 O O . VAL A 1 89 ? 7.244 4.085 13.617 1.00 88.44 89 VAL A O 1
ATOM 653 N N . VAL A 1 90 ? 6.317 2.634 12.175 1.00 87.50 90 VAL A N 1
ATOM 654 C CA . VAL A 1 90 ? 4.980 2.646 12.797 1.00 87.50 90 VAL A CA 1
ATOM 655 C C . VAL A 1 90 ? 5.018 2.142 14.243 1.00 87.50 90 VAL A C 1
ATOM 657 O O . VAL A 1 90 ? 4.284 2.649 15.081 1.00 87.50 90 VAL A O 1
ATOM 660 N N . ALA A 1 91 ? 5.865 1.159 14.552 1.00 87.56 91 ALA A N 1
ATOM 661 C CA . ALA A 1 91 ? 5.953 0.577 15.889 1.00 87.56 91 ALA A CA 1
ATOM 662 C C . ALA A 1 91 ? 6.657 1.480 16.917 1.00 87.56 91 ALA A C 1
ATOM 664 O O . ALA A 1 91 ? 6.449 1.301 18.115 1.00 87.56 91 ALA A O 1
ATOM 665 N N . VAL A 1 92 ? 7.522 2.396 16.470 1.00 88.94 92 VAL A N 1
ATOM 666 C CA . VAL A 1 92 ? 8.372 3.214 17.354 1.00 88.94 92 VAL A CA 1
ATOM 667 C C . VAL A 1 92 ? 7.933 4.681 17.402 1.00 88.94 92 VAL A C 1
ATOM 669 O O . VAL A 1 92 ? 8.225 5.361 18.382 1.00 88.94 92 VAL A O 1
ATOM 672 N N . MET A 1 93 ? 7.254 5.190 16.370 1.00 85.25 93 MET A N 1
ATOM 673 C CA . MET A 1 93 ? 6.802 6.584 16.329 1.00 85.25 93 MET A CA 1
ATOM 674 C C . MET A 1 93 ? 5.428 6.772 16.970 1.00 85.25 93 MET A C 1
ATOM 676 O O . MET A 1 93 ? 4.519 5.970 16.771 1.00 85.25 93 MET A O 1
ATOM 680 N N . ASP A 1 94 ? 5.259 7.901 17.657 1.00 85.31 94 ASP A N 1
ATOM 681 C CA . ASP A 1 94 ? 3.952 8.326 18.148 1.00 85.31 94 ASP A CA 1
ATOM 682 C C . ASP A 1 94 ? 2.981 8.641 16.985 1.00 85.31 94 ASP A C 1
ATOM 684 O O . ASP A 1 94 ? 3.413 9.038 15.893 1.00 85.31 94 ASP A O 1
ATOM 688 N N . PRO A 1 95 ? 1.655 8.525 17.198 1.00 77.25 95 PRO A N 1
ATOM 689 C CA . PRO A 1 95 ? 0.660 8.708 16.138 1.00 77.25 95 PRO A CA 1
ATOM 690 C C . PRO A 1 95 ? 0.685 10.090 15.465 1.00 77.25 95 PRO A C 1
ATOM 692 O O . PRO A 1 95 ? 0.507 10.186 14.251 1.00 77.25 95 PRO A O 1
ATOM 695 N N . GLU A 1 96 ? 0.926 11.163 16.226 1.00 80.88 96 GLU A N 1
ATOM 696 C CA . GLU A 1 96 ? 0.989 12.537 15.701 1.00 80.88 96 GLU A CA 1
ATOM 697 C C . GLU A 1 96 ? 2.148 12.756 14.708 1.00 80.88 96 GLU A C 1
ATOM 699 O O . GLU A 1 96 ? 1.883 13.147 13.564 1.00 80.88 96 GLU A O 1
ATOM 704 N N . PRO A 1 97 ? 3.425 12.495 15.065 1.00 83.38 97 PRO A N 1
ATOM 705 C CA . PRO A 1 97 ? 4.532 12.670 14.129 1.00 83.38 97 PRO A CA 1
ATOM 706 C C . PRO A 1 97 ? 4.478 11.679 12.960 1.00 83.38 97 PRO A C 1
ATOM 708 O O . PRO A 1 97 ? 4.889 12.036 11.854 1.00 83.38 97 PRO A O 1
ATOM 711 N N . LEU A 1 98 ? 3.929 10.474 13.159 1.00 80.00 98 LEU A N 1
ATOM 712 C CA . LEU A 1 98 ? 3.686 9.525 12.071 1.00 80.00 98 LEU A CA 1
ATOM 713 C C . LEU A 1 98 ? 2.687 10.096 11.053 1.00 80.00 98 LEU A C 1
ATOM 715 O O . LEU A 1 98 ? 2.961 10.091 9.851 1.00 80.00 98 LEU A O 1
ATOM 719 N N . GLY A 1 99 ? 1.562 10.640 11.526 1.00 78.06 99 GLY A N 1
ATOM 720 C CA . GLY A 1 99 ? 0.563 11.289 10.677 1.00 78.06 99 GLY A CA 1
ATOM 721 C C . GLY A 1 99 ? 1.139 12.471 9.892 1.00 78.06 99 GLY A C 1
ATOM 722 O O . GLY A 1 99 ? 0.901 12.589 8.688 1.00 78.06 99 GLY A O 1
ATOM 723 N N . ALA A 1 100 ? 1.968 13.300 10.535 1.00 82.88 100 ALA A N 1
ATOM 724 C CA . ALA A 1 100 ? 2.658 14.404 9.871 1.00 82.88 100 ALA A CA 1
ATOM 725 C C . ALA A 1 100 ? 3.639 13.916 8.788 1.00 82.88 100 ALA A C 1
ATOM 727 O O . ALA A 1 100 ? 3.631 14.438 7.671 1.00 82.88 100 ALA A O 1
ATOM 728 N N . ALA A 1 101 ? 4.447 12.890 9.078 1.00 79.62 101 ALA A N 1
ATOM 729 C CA . ALA A 1 101 ? 5.392 12.314 8.120 1.00 79.62 101 ALA A CA 1
ATOM 730 C C . ALA A 1 101 ? 4.680 11.720 6.894 1.00 79.62 101 ALA A C 1
ATOM 732 O O . ALA A 1 101 ? 5.093 11.951 5.753 1.00 79.62 101 ALA A O 1
ATOM 733 N N . VAL A 1 102 ? 3.574 11.007 7.122 1.00 77.62 102 VAL A N 1
ATOM 734 C CA . VAL A 1 102 ? 2.703 10.492 6.059 1.00 77.62 102 VAL A CA 1
ATOM 735 C C . VAL A 1 102 ? 2.132 11.633 5.220 1.00 77.62 102 VAL A C 1
ATOM 737 O O . VAL A 1 102 ? 2.224 11.586 3.994 1.00 77.62 102 VAL A O 1
ATOM 740 N N . GLY A 1 103 ? 1.597 12.676 5.859 1.00 79.44 103 GLY A N 1
ATOM 741 C CA . GLY A 1 103 ? 1.049 13.844 5.169 1.00 79.44 103 GLY A CA 1
ATOM 742 C C . GLY A 1 103 ? 2.082 14.542 4.282 1.00 79.44 103 GLY A C 1
ATOM 743 O O . GLY A 1 103 ? 1.808 14.807 3.112 1.00 79.44 103 GLY A O 1
ATOM 744 N N . VAL A 1 104 ? 3.296 14.768 4.794 1.00 84.06 104 VAL A N 1
ATOM 745 C CA . VAL A 1 104 ? 4.410 15.337 4.014 1.00 84.06 104 VAL A CA 1
ATOM 746 C C . VAL A 1 104 ? 4.747 14.453 2.815 1.00 84.06 104 VAL A C 1
ATOM 748 O O . VAL A 1 104 ? 4.891 14.958 1.705 1.00 84.06 104 VAL A O 1
ATOM 751 N N . MET A 1 105 ? 4.832 13.138 3.008 1.00 76.44 105 MET A N 1
ATOM 752 C CA . MET A 1 105 ? 5.135 12.200 1.927 1.00 76.44 105 MET A CA 1
ATOM 753 C C . MET A 1 105 ? 4.056 12.202 0.832 1.00 76.44 105 MET A C 1
ATOM 755 O O . MET A 1 105 ? 4.396 12.229 -0.351 1.00 76.44 105 MET A O 1
ATOM 759 N N . VAL A 1 106 ? 2.773 12.269 1.204 1.00 77.12 106 VAL A N 1
ATOM 760 C CA . VAL A 1 106 ? 1.662 12.407 0.246 1.00 77.12 106 VAL A CA 1
ATOM 761 C C . VAL A 1 106 ? 1.760 13.729 -0.516 1.00 77.12 106 VAL A C 1
ATOM 763 O O . VAL A 1 106 ? 1.636 13.733 -1.739 1.00 77.12 106 VAL A O 1
ATOM 766 N N . LEU A 1 107 ? 2.034 14.844 0.166 1.00 83.31 107 LEU A N 1
ATOM 767 C CA . LEU A 1 107 ? 2.196 16.147 -0.488 1.00 83.31 107 LEU A CA 1
ATOM 768 C C . LEU A 1 107 ? 3.380 16.160 -1.4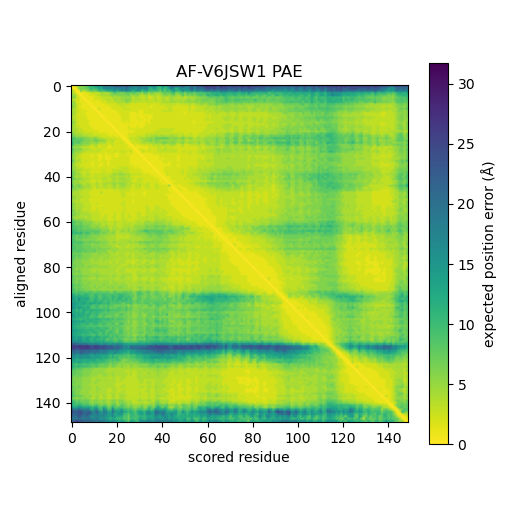63 1.00 83.31 107 LEU A C 1
ATOM 770 O O . LEU A 1 107 ? 3.255 16.702 -2.560 1.00 83.31 107 LEU A O 1
ATOM 774 N N . LEU A 1 108 ? 4.500 15.524 -1.107 1.00 81.56 108 LEU A N 1
ATOM 775 C CA . LEU A 1 108 ? 5.643 15.353 -2.009 1.00 81.56 108 LEU A CA 1
ATOM 776 C C . LEU A 1 108 ? 5.279 14.499 -3.229 1.00 81.56 108 LEU A C 1
ATOM 778 O O . LEU A 1 108 ? 5.671 14.842 -4.343 1.00 81.56 108 LEU A O 1
ATOM 782 N N . ALA A 1 109 ? 4.504 13.427 -3.048 1.00 74.12 109 ALA A N 1
ATOM 783 C CA . ALA A 1 109 ? 4.031 12.594 -4.153 1.00 74.12 109 ALA A CA 1
ATOM 784 C C . ALA A 1 109 ? 3.084 13.363 -5.093 1.00 74.12 109 ALA A C 1
ATOM 786 O O . ALA A 1 109 ? 3.207 13.263 -6.316 1.00 74.12 109 ALA A O 1
ATOM 787 N N . VAL A 1 110 ? 2.178 14.175 -4.540 1.00 80.94 110 VAL A N 1
ATOM 788 C CA . VAL A 1 110 ? 1.299 15.059 -5.321 1.00 80.94 110 VAL A CA 1
ATOM 789 C C . VAL A 1 110 ? 2.124 16.098 -6.080 1.00 80.94 110 VAL A C 1
ATOM 791 O O . VAL A 1 110 ? 1.933 16.253 -7.282 1.00 80.94 110 VAL A O 1
ATOM 794 N N . ALA A 1 111 ? 3.086 16.756 -5.426 1.00 83.94 111 ALA A N 1
ATOM 795 C CA . ALA A 1 111 ? 3.974 17.722 -6.074 1.00 83.94 111 ALA A CA 1
ATOM 796 C C . ALA A 1 111 ? 4.784 17.084 -7.216 1.00 83.94 111 ALA A C 1
ATOM 798 O O . ALA A 1 111 ? 4.845 17.640 -8.310 1.00 83.94 111 ALA A O 1
ATOM 799 N N . ALA A 1 112 ? 5.328 15.884 -6.997 1.00 76.94 112 ALA A N 1
ATOM 800 C CA . ALA A 1 112 ? 6.021 15.119 -8.030 1.00 76.94 112 ALA A CA 1
ATOM 801 C C . ALA A 1 112 ? 5.103 14.762 -9.211 1.00 76.94 112 ALA A C 1
ATOM 803 O O . ALA A 1 112 ? 5.534 14.829 -10.360 1.00 76.94 112 ALA A O 1
ATOM 804 N N . SER A 1 113 ? 3.832 14.449 -8.942 1.00 73.88 113 SER A N 1
ATOM 805 C CA . SER A 1 113 ? 2.835 14.142 -9.978 1.00 73.88 113 SER A CA 1
ATOM 806 C C . SER A 1 113 ? 2.472 15.359 -10.841 1.00 73.88 113 SER A C 1
ATOM 808 O O . SER A 1 113 ? 2.074 15.192 -11.992 1.00 73.88 113 SER A O 1
ATOM 810 N N . LEU A 1 114 ? 2.622 16.583 -10.316 1.00 82.88 114 LEU A N 1
ATOM 811 C CA . LEU A 1 114 ? 2.388 17.826 -11.064 1.00 82.88 114 LEU A CA 1
ATOM 812 C C . LEU A 1 114 ? 3.532 18.163 -12.036 1.00 82.88 114 LEU A C 1
ATOM 814 O O . LEU A 1 114 ? 3.302 18.855 -13.026 1.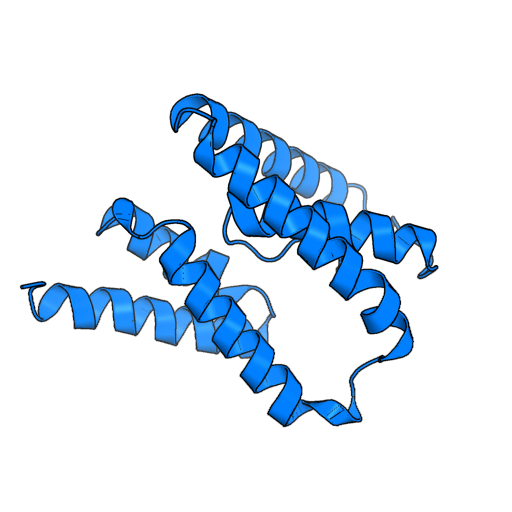00 82.88 114 LEU A O 1
ATOM 818 N N . TRP A 1 115 ? 4.748 17.660 -11.801 1.00 76.94 115 TRP A N 1
ATOM 819 C CA . TRP A 1 115 ? 5.907 17.846 -12.687 1.00 76.94 115 TRP A CA 1
ATOM 820 C C . TRP A 1 115 ? 5.924 16.854 -13.859 1.00 76.94 115 TRP A C 1
ATOM 822 O O . TRP A 1 115 ? 6.958 16.260 -14.150 1.00 76.94 115 TRP A O 1
ATOM 832 N N . GLY A 1 116 ? 4.771 16.669 -14.512 1.00 54.12 116 GLY A N 1
ATOM 833 C CA . GLY A 1 116 ? 4.521 15.661 -15.549 1.00 54.12 116 GLY A CA 1
ATOM 834 C C . GLY A 1 116 ? 5.703 15.404 -16.497 1.00 54.12 116 GLY A C 1
ATOM 835 O O . GLY A 1 116 ? 6.327 16.345 -16.973 1.00 54.12 116 GLY A O 1
ATOM 836 N N . ASP A 1 117 ? 5.956 14.112 -16.761 1.00 57.28 117 ASP A N 1
ATOM 837 C CA . ASP A 1 117 ? 7.030 13.511 -17.586 1.00 57.28 117 ASP A CA 1
ATOM 838 C C . ASP A 1 117 ? 8.316 13.007 -16.894 1.00 57.28 117 ASP A C 1
ATOM 840 O O . ASP A 1 117 ? 9.333 12.773 -17.556 1.00 57.28 117 ASP A O 1
ATOM 844 N N . VAL A 1 118 ? 8.293 12.672 -15.599 1.00 63.31 118 VAL A N 1
ATOM 845 C CA . VAL A 1 118 ? 9.392 11.880 -15.005 1.00 63.31 118 VAL A CA 1
ATOM 846 C C . VAL A 1 118 ? 9.290 10.410 -15.440 1.00 63.31 118 VAL A C 1
ATOM 848 O O . VAL A 1 118 ? 8.783 9.548 -14.727 1.00 63.31 118 VAL A O 1
ATOM 851 N N . ARG A 1 119 ? 9.787 10.098 -16.642 1.00 68.12 119 ARG A N 1
ATOM 852 C CA . ARG A 1 119 ? 9.918 8.716 -17.129 1.00 68.12 119 ARG A CA 1
ATOM 853 C C . ARG A 1 119 ? 11.172 8.082 -16.544 1.00 68.12 119 ARG A C 1
ATOM 855 O O . ARG A 1 119 ? 12.266 8.208 -17.099 1.00 68.12 119 ARG A O 1
ATOM 862 N N . VAL A 1 120 ? 11.027 7.390 -15.419 1.00 75.56 120 VAL A N 1
ATOM 863 C CA . VAL A 1 120 ? 12.152 6.667 -14.824 1.00 75.56 120 VAL A CA 1
ATOM 864 C C . VAL A 1 120 ? 12.383 5.364 -15.586 1.00 75.56 120 VAL A C 1
ATOM 866 O O . VAL A 1 120 ? 11.482 4.547 -15.753 1.00 75.56 120 VAL A O 1
ATOM 869 N N . ALA A 1 121 ? 13.608 5.154 -16.069 1.00 82.81 121 ALA A N 1
ATOM 870 C CA . ALA A 1 121 ? 13.953 3.915 -16.752 1.00 82.81 121 ALA A CA 1
ATOM 871 C C . ALA A 1 121 ? 13.837 2.718 -15.792 1.00 82.81 121 ALA A C 1
ATOM 873 O O . ALA A 1 121 ? 14.432 2.723 -14.708 1.00 82.81 121 ALA A O 1
ATOM 874 N N . ILE A 1 122 ? 13.132 1.669 -16.226 1.00 83.88 122 ILE A N 1
ATOM 875 C CA . ILE A 1 122 ? 12.993 0.413 -15.483 1.00 83.88 122 ILE A CA 1
ATOM 876 C C . ILE A 1 122 ? 14.343 -0.311 -15.503 1.00 83.88 122 ILE A C 1
ATOM 878 O O . ILE A 1 122 ? 14.738 -0.940 -16.485 1.00 83.88 122 ILE A O 1
ATOM 882 N N . ARG A 1 123 ? 15.094 -0.162 -14.412 1.00 91.06 123 ARG A N 1
ATOM 883 C CA . ARG A 1 123 ? 16.408 -0.774 -14.179 1.00 91.06 123 ARG A CA 1
ATOM 884 C C . ARG A 1 123 ? 16.418 -1.401 -12.785 1.00 91.06 123 ARG A C 1
ATOM 886 O O . ARG A 1 123 ? 15.677 -0.924 -11.928 1.00 91.06 123 ARG A O 1
ATOM 893 N N . PRO A 1 124 ? 17.285 -2.392 -12.508 1.00 89.44 124 PRO A N 1
ATOM 894 C CA . PRO A 1 124 ? 17.378 -3.008 -11.183 1.00 89.44 124 PRO A CA 1
ATOM 895 C C . PRO A 1 124 ? 17.513 -1.990 -10.044 1.00 89.44 124 PRO A C 1
ATOM 897 O O . PRO A 1 124 ? 16.791 -2.084 -9.062 1.00 89.44 124 PRO A O 1
ATOM 900 N N . GLY A 1 125 ? 18.360 -0.965 -10.207 1.00 91.19 125 GLY A N 1
ATOM 901 C CA . GLY A 1 125 ? 18.510 0.105 -9.214 1.00 91.19 125 GLY A CA 1
ATOM 902 C C . GLY A 1 125 ? 17.208 0.868 -8.958 1.00 91.19 125 GLY A C 1
ATOM 903 O O . GLY A 1 125 ? 16.806 1.007 -7.809 1.00 91.19 125 GLY A O 1
ATOM 904 N N . THR A 1 126 ? 16.513 1.278 -10.024 1.00 89.69 126 THR A N 1
ATOM 905 C CA . THR A 1 126 ? 15.208 1.948 -9.936 1.00 89.69 126 THR A CA 1
ATOM 906 C C . THR A 1 126 ? 14.162 1.073 -9.250 1.00 89.69 126 THR A C 1
ATOM 908 O O . THR A 1 126 ? 13.417 1.556 -8.407 1.00 89.69 126 THR A O 1
ATOM 911 N N . LEU A 1 127 ? 14.109 -0.218 -9.589 1.00 90.19 127 LEU A N 1
ATOM 912 C CA . LEU A 1 127 ? 13.161 -1.173 -9.008 1.00 90.19 127 LEU A CA 1
ATOM 913 C C . LEU A 1 127 ? 13.436 -1.420 -7.526 1.00 90.19 127 LEU A C 1
ATOM 915 O O . LEU A 1 127 ? 12.498 -1.551 -6.746 1.00 90.19 127 LEU A O 1
ATOM 919 N N . VAL A 1 128 ? 14.708 -1.444 -7.124 1.00 93.06 128 VAL A N 1
ATOM 920 C CA . VAL A 1 128 ? 15.086 -1.542 -5.712 1.00 93.06 128 VAL A CA 1
ATOM 921 C C . VAL A 1 128 ? 14.663 -0.281 -4.964 1.00 93.06 128 VAL A C 1
ATOM 923 O O . VAL A 1 128 ? 14.022 -0.394 -3.925 1.00 93.06 128 VAL A O 1
ATOM 926 N N . THR A 1 129 ? 14.945 0.915 -5.488 1.00 89.56 129 THR A N 1
ATOM 927 C CA . THR A 1 129 ? 14.539 2.171 -4.831 1.00 89.56 129 THR A CA 1
ATOM 928 C C . THR A 1 129 ? 13.024 2.342 -4.787 1.00 89.56 129 THR A C 1
ATOM 930 O O . THR A 1 129 ? 12.472 2.737 -3.765 1.00 89.56 129 THR A O 1
ATOM 933 N N . ALA A 1 130 ? 12.335 2.013 -5.878 1.00 88.31 130 ALA A N 1
ATOM 934 C CA . ALA A 1 130 ? 10.882 2.055 -5.951 1.00 88.31 130 ALA A CA 1
ATOM 935 C C . ALA A 1 130 ? 10.266 1.037 -4.987 1.00 88.31 130 ALA A C 1
ATOM 937 O O . ALA A 1 130 ? 9.353 1.374 -4.238 1.00 88.31 130 ALA A O 1
ATOM 938 N N . GLY A 1 131 ? 10.812 -0.182 -4.950 1.00 90.38 131 GLY A N 1
ATOM 939 C CA . GLY A 1 131 ? 10.391 -1.247 -4.051 1.00 90.38 131 GLY A CA 1
ATOM 940 C C . GLY A 1 131 ? 10.552 -0.856 -2.586 1.00 90.38 131 GLY A C 1
ATOM 941 O O . GLY A 1 131 ? 9.580 -0.938 -1.839 1.00 90.38 131 GLY A O 1
ATOM 942 N N . THR A 1 132 ? 11.727 -0.373 -2.170 1.00 90.56 132 THR A N 1
ATOM 943 C CA . THR A 1 132 ? 11.957 0.043 -0.777 1.00 90.56 132 THR A CA 1
ATOM 944 C C . THR A 1 132 ? 11.059 1.206 -0.373 1.00 90.56 132 THR A C 1
ATOM 946 O O . THR A 1 132 ? 10.392 1.117 0.658 1.00 90.56 132 THR A O 1
ATOM 949 N N . LEU A 1 133 ? 10.979 2.263 -1.189 1.00 88.62 133 LEU A N 1
ATOM 950 C CA . LEU A 1 133 ? 10.124 3.417 -0.905 1.00 88.62 133 LEU A CA 1
ATOM 951 C C . LEU A 1 133 ? 8.650 3.012 -0.853 1.00 88.62 133 LEU A C 1
ATOM 953 O O . LEU A 1 133 ? 7.953 3.375 0.091 1.00 88.62 133 LEU A O 1
ATOM 957 N N . SER A 1 134 ? 8.182 2.212 -1.812 1.00 87.94 134 SER A N 1
ATOM 958 C CA . SER A 1 134 ? 6.815 1.679 -1.834 1.00 87.94 134 SER A CA 1
ATOM 959 C C . SER A 1 134 ? 6.530 0.780 -0.630 1.00 87.94 134 SER A C 1
ATOM 961 O O . SER A 1 134 ? 5.440 0.835 -0.070 1.00 87.94 134 SER A O 1
ATOM 963 N N . GLY A 1 135 ? 7.510 -0.007 -0.180 1.00 89.75 135 GLY A N 1
ATOM 964 C CA . GLY A 1 135 ? 7.399 -0.840 1.015 1.00 89.75 135 GLY A CA 1
ATOM 965 C C . GLY A 1 135 ? 7.239 -0.010 2.286 1.00 89.75 135 GLY A C 1
ATOM 966 O O . GLY A 1 135 ? 6.296 -0.232 3.040 1.00 89.75 135 GLY A O 1
ATOM 967 N N . VAL A 1 136 ? 8.110 0.980 2.502 1.00 89.44 136 VAL A N 1
ATOM 968 C CA . VAL A 1 136 ? 8.052 1.859 3.685 1.00 89.44 136 VAL A CA 1
ATOM 969 C C . VAL A 1 136 ? 6.747 2.650 3.699 1.00 89.44 136 VAL A C 1
ATOM 971 O O . VAL A 1 136 ? 5.991 2.605 4.670 1.00 89.44 136 VAL A O 1
ATOM 974 N N . THR A 1 137 ? 6.472 3.358 2.603 1.00 85.88 137 THR A N 1
ATOM 975 C CA . THR A 1 137 ? 5.314 4.252 2.490 1.00 85.88 137 THR A CA 1
ATOM 976 C C . THR A 1 137 ? 4.005 3.472 2.493 1.00 85.88 137 THR A C 1
ATOM 978 O O . THR A 1 137 ? 3.074 3.844 3.204 1.00 85.88 137 THR A O 1
ATOM 981 N N . GLY A 1 138 ? 3.942 2.351 1.775 1.00 85.81 138 GLY A N 1
ATOM 982 C CA . GLY A 1 138 ? 2.750 1.517 1.704 1.00 85.81 138 GLY A CA 1
ATOM 983 C C . GLY A 1 138 ? 2.435 0.783 2.998 1.00 85.81 138 GLY A C 1
ATOM 984 O O . GLY A 1 138 ? 1.262 0.609 3.313 1.00 85.81 138 GLY A O 1
ATOM 985 N N . THR A 1 139 ? 3.442 0.4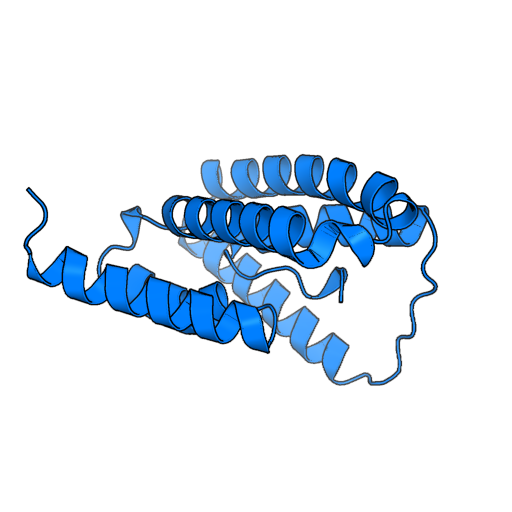20 3.794 1.00 89.12 139 THR A N 1
ATOM 986 C CA . THR A 1 139 ? 3.202 -0.125 5.136 1.00 89.12 139 THR A CA 1
ATOM 987 C C . THR A 1 139 ? 2.737 0.953 6.111 1.00 89.12 139 THR A C 1
ATOM 989 O O . THR A 1 139 ? 1.794 0.719 6.861 1.00 89.12 139 THR A O 1
ATOM 992 N N . ALA A 1 140 ? 3.357 2.137 6.086 1.00 84.88 140 ALA A N 1
ATOM 993 C CA . ALA A 1 140 ? 3.009 3.223 7.002 1.00 84.88 140 ALA A CA 1
ATOM 994 C C . ALA A 1 140 ? 1.614 3.811 6.734 1.00 84.88 140 ALA A C 1
ATOM 996 O O . ALA A 1 140 ? 0.907 4.184 7.664 1.00 84.88 140 ALA A O 1
ATOM 997 N N . THR A 1 141 ? 1.212 3.889 5.464 1.00 79.94 141 THR A N 1
ATOM 998 C CA . THR A 1 141 ? -0.047 4.537 5.052 1.00 79.94 141 THR A CA 1
ATOM 999 C C . THR A 1 141 ? -1.164 3.564 4.720 1.00 79.94 141 THR A C 1
ATOM 1001 O O . THR A 1 141 ? -2.320 3.962 4.635 1.00 79.94 141 THR A O 1
ATOM 1004 N N . THR A 1 142 ?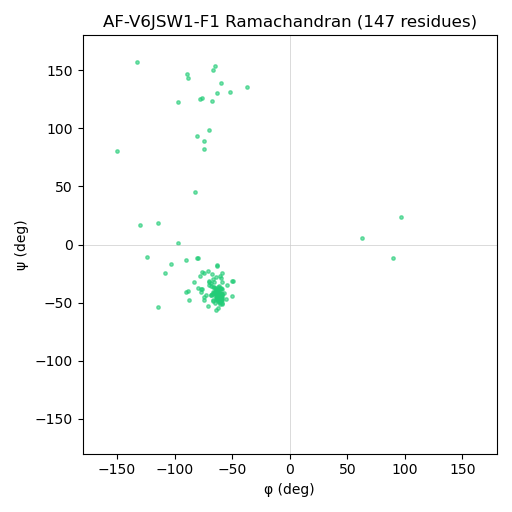 -0.838 2.290 4.497 1.00 75.19 142 THR A N 1
ATOM 1005 C CA . THR A 1 142 ? -1.735 1.297 3.886 1.00 75.19 142 THR A CA 1
ATOM 1006 C C . THR A 1 142 ? -2.163 1.615 2.440 1.00 75.19 142 THR A C 1
ATOM 1008 O O . THR A 1 142 ? -2.974 0.902 1.843 1.00 75.19 142 THR A O 1
ATOM 1011 N N . ILE A 1 143 ? -1.608 2.663 1.831 1.00 73.19 143 ILE A N 1
ATOM 1012 C CA . ILE A 1 143 ? -1.855 3.035 0.439 1.00 73.19 143 ILE A CA 1
ATOM 1013 C C . ILE A 1 143 ? -0.709 2.464 -0.397 1.00 73.19 143 ILE A C 1
ATOM 1015 O O . ILE A 1 143 ? 0.455 2.747 -0.133 1.00 73.19 143 ILE A O 1
ATOM 1019 N N . GLY A 1 144 ? -1.015 1.635 -1.400 1.00 62.84 144 GLY A N 1
ATOM 1020 C CA . GLY A 1 144 ? 0.003 1.084 -2.301 1.00 62.84 144 GLY A CA 1
ATOM 1021 C C . GLY A 1 144 ? 0.879 2.193 -2.898 1.00 62.84 144 GLY A C 1
ATOM 1022 O O . GLY A 1 144 ? 0.360 3.206 -3.355 1.00 62.84 144 GLY A O 1
ATOM 1023 N N . GLY A 1 145 ? 2.204 2.022 -2.846 1.00 57.41 145 GLY A N 1
ATOM 1024 C CA . GLY A 1 145 ? 3.134 3.121 -3.094 1.00 57.41 145 GLY A CA 1
ATOM 1025 C C . GLY A 1 145 ? 3.137 3.626 -4.549 1.00 57.41 145 GLY A C 1
ATOM 1026 O O . GLY A 1 145 ? 3.516 2.845 -5.427 1.00 57.41 145 GLY A O 1
ATOM 1027 N N . PRO A 1 146 ? 2.878 4.932 -4.782 1.00 55.50 146 PRO A N 1
ATOM 1028 C CA . PRO A 1 146 ? 3.119 5.633 -6.050 1.00 55.50 146 PRO A CA 1
ATOM 1029 C C . PRO A 1 146 ? 4.518 5.450 -6.673 1.00 55.50 146 PRO A C 1
ATOM 1031 O O . PRO A 1 146 ? 4.596 5.442 -7.892 1.00 55.50 146 PRO A O 1
ATOM 1034 N N . PRO A 1 147 ? 5.626 5.258 -5.913 1.00 56.75 147 PRO A N 1
ATOM 1035 C CA . PRO A 1 147 ? 6.969 5.135 -6.497 1.00 56.75 147 PRO A CA 1
ATOM 1036 C C . PRO A 1 147 ? 7.186 3.934 -7.424 1.00 56.75 147 PRO A C 1
ATOM 1038 O O . PRO A 1 147 ? 8.181 3.900 -8.141 1.00 56.75 147 PRO A O 1
ATOM 1041 N N . MET A 1 148 ? 6.325 2.916 -7.339 1.00 64.44 148 MET A N 1
ATOM 1042 C CA . MET A 1 148 ? 6.380 1.720 -8.189 1.00 64.44 148 MET A CA 1
ATOM 1043 C C . MET A 1 148 ? 5.561 1.862 -9.480 1.00 64.44 148 MET A C 1
ATOM 1045 O O . MET A 1 148 ? 5.696 0.997 -10.346 1.00 64.44 148 MET A O 1
ATOM 1049 N N . ALA A 1 149 ? 4.697 2.880 -9.565 1.00 56.84 149 ALA A N 1
ATOM 1050 C CA . ALA A 1 149 ? 3.798 3.136 -10.688 1.00 56.84 149 ALA A CA 1
ATOM 1051 C C . ALA A 1 149 ? 4.406 4.120 -11.698 1.00 56.84 149 ALA A C 1
ATOM 1053 O O . ALA A 1 149 ? 5.255 4.946 -11.292 1.00 56.84 149 ALA A O 1
#